Protein AF-A0A835KBU9-F1 (afdb_monomer)

InterPro domains:
  IPR011993 PH-like domain superfamily [G3DSA:2.30.29.30] (39-140)
  IPR051137 Serine/threonine-protein phosphatase 4 regulatory subunit 3-like [PTHR23318] (43-140)
  IPR055236 PP4R3, EVH1-like domain [PF22972] (43-140)

Radius of gyration: 34.93 Å; Cα contacts (8 Å, |Δi|>4): 206; chains: 1; bounding box: 102×84×44 Å

Sequence (140 aa):
MHPSTGGKNPALLSAAEPEQGLRSDSDPDSDSGDDEEVPANSQHVRVYCLTDDGHQDDLGRGQVIFDVEETSDESVKDLESKGIVLAVVDDEDDGTLLKHNISSDNIYRKEGETISFKDPERALDLMLIFEEAEGCSYIW

Nearest PDB structures (foldseek):
  4wsf-assembly1_A  TM=8.955E-01  e=3.512E-07  Drosophila melanogaster
  6r8i-assembly1_A  TM=8.907E-01  e=3.924E-07  Homo sapiens
  6vgu-assembly1_A  TM=4.717E-01  e=1.438E-01  Mus musculus
  3sv1-assembly1_A  TM=4.126E-01  e=7.389E-02  Rattus norvegicus
  8fso-assembly1_A  TM=4.213E-01  e=2.503E-01  Mus musculus

Mean predicted aligned error: 15.6 Å

pLDDT: mean 75.14, std 20.01, range [38.12, 95.81]

Structure (mmCIF, N/CA/C/O backbone):
data_AF-A0A835KBU9-F1
#
_entry.id   AF-A0A835KBU9-F1
#
loop_
_atom_site.group_PDB
_atom_site.id
_atom_site.type_symbol
_atom_site.label_atom_id
_atom_site.label_alt_id
_atom_site.label_comp_id
_atom_site.label_asym_id
_atom_site.label_entity_id
_atom_site.label_seq_id
_atom_site.pdbx_PDB_ins_code
_atom_site.Cartn_x
_atom_site.Cartn_y
_atom_site.Cartn_z
_atom_site.occupancy
_atom_site.B_iso_or_equiv
_atom_site.auth_seq_id
_atom_site.auth_comp_id
_atom_site.auth_asym_id
_atom_site.auth_atom_id
_atom_site.pdbx_PDB_model_num
ATOM 1 N N . MET A 1 1 ? 84.242 -71.526 9.355 1.00 38.12 1 MET A N 1
ATOM 2 C CA . MET A 1 1 ? 84.915 -71.323 8.054 1.00 38.12 1 MET A CA 1
ATOM 3 C C . MET A 1 1 ? 83.955 -70.606 7.117 1.00 38.12 1 MET A C 1
ATOM 5 O O . MET A 1 1 ? 82.845 -71.087 6.945 1.00 38.12 1 MET A O 1
ATOM 9 N N . HIS A 1 2 ? 84.368 -69.460 6.573 1.00 49.56 2 HIS A N 1
ATOM 10 C CA . HIS A 1 2 ? 83.673 -68.722 5.502 1.00 49.56 2 HIS A CA 1
ATOM 11 C C . HIS A 1 2 ? 83.707 -69.515 4.172 1.00 49.56 2 HIS A C 1
ATOM 13 O O . HIS A 1 2 ? 84.494 -70.463 4.089 1.00 49.56 2 HIS A O 1
ATOM 19 N N . PRO A 1 3 ? 82.892 -69.171 3.150 1.00 48.97 3 PRO A N 1
ATOM 20 C CA . PRO A 1 3 ? 83.212 -68.059 2.224 1.00 48.97 3 PRO A CA 1
ATOM 21 C C . PRO A 1 3 ? 81.976 -67.196 1.842 1.00 48.97 3 PRO A C 1
ATOM 23 O O . P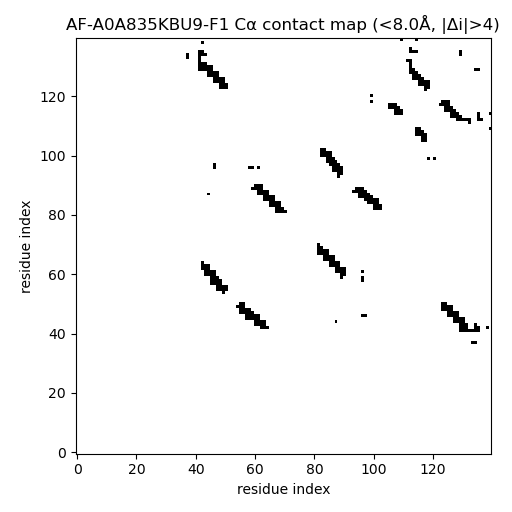RO A 1 3 ? 80.842 -67.631 1.999 1.00 48.97 3 PRO A O 1
ATOM 26 N N . SER A 1 4 ? 82.104 -65.892 1.541 1.00 41.62 4 SER A N 1
ATOM 27 C CA . SER A 1 4 ? 82.486 -65.309 0.226 1.00 41.62 4 SER A CA 1
ATOM 28 C C . SER A 1 4 ? 81.681 -65.920 -0.933 1.00 41.62 4 SER A C 1
ATOM 30 O O . SER A 1 4 ? 81.610 -67.131 -1.051 1.00 41.62 4 SER A O 1
ATOM 32 N N . THR A 1 5 ? 81.039 -65.197 -1.849 1.00 46.56 5 THR A N 1
ATOM 33 C CA . THR A 1 5 ? 81.352 -63.913 -2.502 1.00 46.56 5 THR A CA 1
ATOM 34 C C . THR A 1 5 ? 80.111 -63.564 -3.345 1.00 46.56 5 THR A C 1
ATOM 36 O O . THR A 1 5 ? 79.463 -64.468 -3.855 1.00 46.56 5 THR A O 1
ATOM 39 N N . GLY A 1 6 ? 79.720 -62.296 -3.469 1.00 41.84 6 GLY A N 1
ATOM 40 C CA . GLY A 1 6 ? 79.899 -61.570 -4.734 1.00 41.84 6 GLY A CA 1
ATOM 41 C C . GLY A 1 6 ? 78.736 -61.736 -5.727 1.00 41.84 6 GLY A C 1
ATOM 42 O O . GLY A 1 6 ? 78.540 -62.804 -6.289 1.00 41.84 6 GLY A O 1
ATOM 43 N N . GLY A 1 7 ? 78.012 -60.650 -6.009 1.00 43.00 7 GLY A N 1
ATOM 44 C CA . GLY A 1 7 ? 76.993 -60.625 -7.061 1.00 43.00 7 GLY A CA 1
ATOM 45 C C . GLY A 1 7 ? 76.522 -59.208 -7.376 1.00 43.00 7 GLY A C 1
ATOM 46 O O . GLY A 1 7 ? 75.709 -58.647 -6.655 1.00 43.00 7 GLY A O 1
ATOM 47 N N . LYS A 1 8 ? 77.084 -58.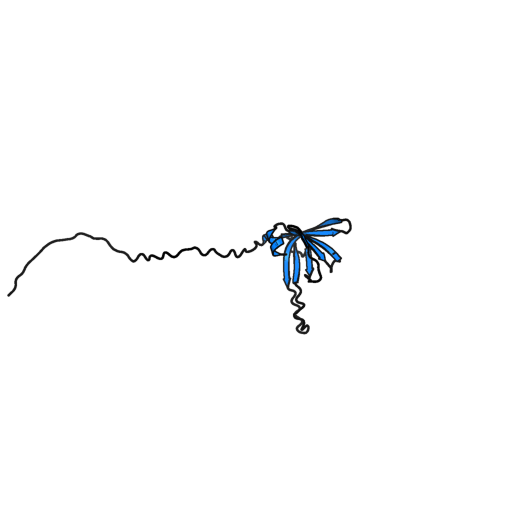636 -8.445 1.00 46.44 8 LYS A N 1
ATOM 48 C CA . LYS A 1 8 ? 76.710 -57.365 -9.084 1.00 46.44 8 LYS A CA 1
ATOM 49 C C . LYS A 1 8 ? 75.216 -57.333 -9.450 1.00 46.44 8 LYS A C 1
ATOM 51 O O . LYS A 1 8 ? 74.716 -58.331 -9.956 1.00 46.44 8 LYS A O 1
ATOM 56 N N . ASN A 1 9 ? 74.564 -56.171 -9.357 1.00 45.66 9 ASN A N 1
ATOM 57 C CA . ASN A 1 9 ? 74.190 -55.369 -10.537 1.00 45.66 9 ASN A CA 1
ATOM 58 C C . ASN A 1 9 ? 73.470 -54.056 -10.152 1.00 45.66 9 ASN A C 1
ATOM 60 O O . ASN A 1 9 ? 72.841 -53.996 -9.098 1.00 45.66 9 ASN A O 1
ATOM 64 N N . PRO A 1 10 ? 73.597 -53.000 -10.982 1.00 45.97 10 PRO A N 1
ATOM 65 C CA . PRO A 1 10 ? 73.193 -51.638 -10.651 1.00 45.97 10 PRO A CA 1
ATOM 66 C C . PRO A 1 10 ? 71.814 -51.241 -11.209 1.00 45.97 10 PRO A C 1
ATOM 68 O O . PRO A 1 10 ? 71.348 -51.790 -12.201 1.00 45.97 10 PRO A O 1
ATOM 71 N N . ALA A 1 11 ? 71.243 -50.229 -10.548 1.00 43.59 11 ALA A N 1
ATOM 72 C CA . ALA A 1 11 ? 70.350 -49.171 -11.025 1.00 43.59 11 ALA A CA 1
ATOM 73 C C . ALA A 1 11 ? 69.364 -49.476 -12.167 1.00 43.59 11 ALA A C 1
ATOM 75 O O . ALA A 1 11 ? 69.753 -49.498 -13.329 1.00 43.59 11 ALA A O 1
ATOM 76 N N . LEU A 1 12 ? 68.067 -49.450 -11.840 1.00 43.94 12 LEU A N 1
ATOM 77 C CA . LEU A 1 12 ? 67.076 -48.735 -12.645 1.00 43.94 12 LEU A CA 1
ATOM 78 C C . LEU A 1 12 ? 66.119 -47.984 -11.711 1.00 43.94 12 LEU A C 1
ATOM 80 O O . LEU A 1 12 ? 65.563 -48.562 -10.779 1.00 43.94 12 LEU A O 1
ATOM 84 N N . LEU A 1 13 ? 66.005 -46.676 -11.959 1.00 45.19 13 LEU A N 1
ATOM 85 C CA . LEU A 1 13 ? 65.026 -45.765 -11.374 1.00 45.19 13 LEU A CA 1
ATOM 86 C C . LEU A 1 13 ? 63.622 -46.371 -11.478 1.00 45.19 13 LEU A C 1
ATOM 88 O O . LEU A 1 13 ? 63.203 -46.738 -12.574 1.00 45.19 13 LEU A O 1
ATOM 92 N N . SER A 1 14 ? 62.867 -46.356 -10.383 1.00 45.03 14 SER A N 1
ATOM 93 C CA . SER A 1 14 ? 61.413 -46.291 -10.479 1.00 45.03 14 SER A CA 1
ATOM 94 C C . SER A 1 14 ? 60.906 -45.189 -9.566 1.00 45.03 14 SER A C 1
ATOM 96 O O . SER A 1 14 ? 61.398 -44.998 -8.455 1.00 45.03 14 SER A O 1
ATOM 98 N N . ALA A 1 15 ? 60.025 -44.400 -10.158 1.00 47.78 15 ALA A N 1
ATOM 99 C CA . ALA A 1 15 ? 59.650 -43.056 -9.786 1.00 47.78 15 ALA A CA 1
ATOM 100 C C . ALA A 1 15 ? 58.874 -42.978 -8.467 1.00 47.78 15 ALA A C 1
ATOM 102 O O . ALA A 1 15 ? 58.274 -43.947 -8.012 1.00 47.78 15 ALA A O 1
ATOM 103 N N . ALA A 1 16 ? 58.911 -41.777 -7.896 1.00 42.88 16 ALA A N 1
ATOM 104 C CA . ALA A 1 16 ? 58.167 -41.347 -6.729 1.00 42.88 16 ALA A CA 1
ATOM 105 C C . ALA A 1 16 ? 56.675 -41.711 -6.807 1.00 42.88 16 ALA A C 1
ATOM 107 O O . ALA A 1 16 ? 55.997 -41.365 -7.772 1.00 42.88 16 ALA A O 1
ATOM 108 N N . GLU A 1 17 ? 56.169 -42.343 -5.753 1.00 58.38 17 GLU A N 1
ATOM 109 C CA . GLU A 1 1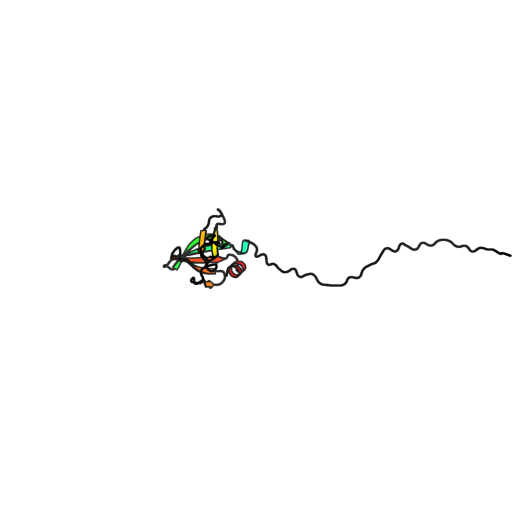7 ? 54.747 -42.351 -5.421 1.00 58.38 17 GLU A CA 1
ATOM 110 C C . GLU A 1 17 ? 54.458 -41.127 -4.545 1.00 58.38 17 GLU A C 1
ATOM 112 O O . GLU A 1 17 ? 55.084 -40.988 -3.490 1.00 58.38 17 GLU A O 1
ATOM 117 N N . PRO A 1 18 ? 53.507 -40.258 -4.920 1.00 46.41 18 PRO A N 1
ATOM 118 C CA . PRO A 1 18 ? 52.805 -39.457 -3.944 1.00 46.41 18 PRO A CA 1
ATOM 119 C C . PRO A 1 18 ? 51.374 -39.981 -3.761 1.00 46.41 18 PRO A C 1
ATOM 121 O O . PRO A 1 18 ? 50.578 -40.034 -4.693 1.00 46.41 18 PRO A O 1
ATOM 124 N N . GLU A 1 19 ? 51.098 -40.364 -2.516 1.00 54.56 19 GLU A N 1
ATOM 125 C CA . GLU A 1 19 ? 49.973 -39.863 -1.719 1.00 54.56 19 GLU A CA 1
ATOM 126 C C . GLU A 1 19 ? 48.551 -40.019 -2.311 1.00 54.56 19 GLU A C 1
ATOM 128 O O . GLU A 1 19 ? 48.051 -39.189 -3.061 1.00 54.56 19 GLU A O 1
ATOM 133 N N . GLN A 1 20 ? 47.868 -41.074 -1.853 1.00 51.97 20 GLN A N 1
ATOM 134 C CA . GLN A 1 20 ? 46.474 -41.063 -1.372 1.00 51.97 20 GLN A CA 1
ATOM 135 C C . GLN A 1 20 ? 45.456 -40.191 -2.145 1.00 51.97 20 GLN A C 1
ATOM 137 O O . GLN A 1 20 ? 45.078 -39.105 -1.709 1.00 51.97 20 GLN A O 1
ATOM 142 N N . GLY A 1 21 ? 44.895 -40.731 -3.230 1.00 46.34 21 GLY A N 1
ATOM 143 C CA . GLY A 1 21 ? 43.645 -40.234 -3.812 1.00 46.34 21 GLY A CA 1
ATOM 144 C C . GLY A 1 21 ? 42.435 -40.759 -3.033 1.00 46.34 21 GLY A C 1
ATOM 145 O O . GLY A 1 21 ? 41.977 -41.880 -3.270 1.00 46.34 21 GLY A O 1
ATOM 146 N N . LEU A 1 22 ? 41.931 -39.963 -2.088 1.00 55.22 22 LEU A N 1
ATOM 147 C CA . LEU A 1 22 ? 40.631 -40.178 -1.455 1.00 55.22 22 LEU A CA 1
ATOM 148 C C . LEU A 1 22 ? 39.533 -40.079 -2.521 1.00 55.22 22 LEU A C 1
ATOM 150 O O . LEU A 1 22 ? 39.306 -39.033 -3.118 1.00 55.22 22 LEU A O 1
ATOM 154 N N . ARG A 1 23 ? 38.856 -41.202 -2.742 1.00 55.06 23 ARG A N 1
ATOM 155 C CA . ARG A 1 23 ? 37.548 -41.277 -3.392 1.00 55.06 23 ARG A CA 1
ATOM 156 C C . ARG A 1 23 ? 36.508 -40.813 -2.375 1.00 55.06 23 ARG A C 1
ATOM 158 O O . ARG A 1 23 ? 36.227 -41.540 -1.426 1.00 55.06 23 ARG A O 1
ATOM 165 N N . SER A 1 24 ? 35.977 -39.616 -2.578 1.00 50.28 24 SER A N 1
ATOM 166 C CA . SER A 1 24 ? 34.760 -39.143 -1.923 1.00 50.28 24 SER A CA 1
ATOM 167 C C . SER A 1 24 ? 33.764 -38.794 -3.021 1.00 50.28 24 SER A C 1
ATOM 169 O O . SER A 1 24 ? 33.592 -37.632 -3.364 1.00 50.28 24 SER A O 1
ATOM 171 N N . ASP A 1 25 ? 33.168 -39.830 -3.606 1.00 57.34 25 ASP A N 1
ATOM 172 C CA . ASP A 1 25 ? 31.912 -39.711 -4.342 1.00 57.34 25 ASP A CA 1
ATOM 173 C C . ASP A 1 25 ? 30.787 -39.701 -3.303 1.00 57.34 25 ASP A C 1
ATOM 175 O O . ASP A 1 25 ? 30.404 -40.750 -2.780 1.00 57.34 25 ASP A O 1
ATOM 179 N N . SER A 1 26 ? 30.324 -38.497 -2.982 1.00 53.62 26 SER A N 1
ATOM 180 C CA . SER A 1 26 ? 28.982 -38.241 -2.468 1.00 53.62 26 SER A CA 1
ATOM 181 C C . SER A 1 26 ? 28.517 -36.912 -3.059 1.00 53.62 26 SER A C 1
ATOM 183 O O . SER A 1 26 ? 28.876 -35.847 -2.560 1.00 53.62 26 SER A O 1
ATOM 185 N N . ASP A 1 27 ? 27.746 -37.015 -4.140 1.00 53.03 27 ASP A N 1
ATOM 186 C CA . ASP A 1 27 ? 26.801 -36.008 -4.631 1.00 53.03 27 ASP A CA 1
ATOM 187 C C . ASP A 1 27 ? 25.764 -35.630 -3.546 1.00 53.03 27 ASP A C 1
ATOM 189 O O . ASP A 1 27 ? 25.640 -36.350 -2.546 1.00 53.03 27 ASP A O 1
ATOM 193 N N . PRO A 1 28 ? 24.884 -34.636 -3.766 1.00 53.66 28 PRO A N 1
ATOM 194 C CA . PRO A 1 28 ? 24.883 -33.577 -4.775 1.00 53.66 28 PRO A CA 1
ATOM 195 C C . PRO A 1 28 ? 24.959 -32.185 -4.130 1.00 53.66 28 PRO A C 1
ATOM 197 O O . PRO A 1 28 ? 24.739 -32.023 -2.926 1.00 53.66 28 PRO A O 1
ATOM 200 N N . ASP A 1 29 ? 25.260 -31.189 -4.963 1.00 50.16 29 ASP A N 1
ATOM 201 C CA . ASP A 1 29 ? 25.082 -29.771 -4.683 1.00 50.16 29 ASP A CA 1
ATOM 202 C C . ASP A 1 29 ? 23.889 -29.521 -3.764 1.00 50.16 29 ASP A C 1
ATOM 204 O O . ASP A 1 29 ? 22.757 -29.947 -4.009 1.00 50.16 29 ASP A O 1
ATOM 208 N N . SER A 1 30 ? 24.206 -28.834 -2.671 1.00 56.16 30 SER A N 1
ATOM 209 C CA . SER A 1 30 ? 23.233 -28.131 -1.863 1.00 56.16 30 SER A CA 1
ATOM 210 C C . SER A 1 30 ? 22.529 -27.170 -2.807 1.00 56.16 30 SER A C 1
ATOM 212 O O . SER A 1 30 ? 23.082 -26.114 -3.119 1.00 56.16 30 SER A O 1
ATOM 214 N N . ASP A 1 31 ? 21.361 -27.583 -3.308 1.00 47.22 31 ASP A N 1
ATOM 215 C CA . ASP A 1 31 ? 20.390 -26.671 -3.888 1.00 47.22 31 ASP A CA 1
ATOM 216 C C . ASP A 1 31 ? 20.117 -25.676 -2.775 1.00 47.22 31 ASP A C 1
ATOM 218 O O . ASP A 1 31 ? 19.533 -25.979 -1.729 1.00 47.22 31 ASP A O 1
ATOM 222 N N . SER A 1 32 ? 20.821 -24.566 -2.933 1.00 55.62 32 SER A N 1
ATOM 223 C CA . SER A 1 32 ? 20.808 -23.442 -2.040 1.00 55.62 32 SER A CA 1
ATOM 224 C C . SER A 1 32 ? 19.349 -23.081 -1.972 1.00 55.62 32 SER A C 1
ATOM 226 O O . SER A 1 32 ? 18.734 -22.905 -3.019 1.00 55.62 32 SER A O 1
ATOM 228 N N . GLY A 1 33 ? 18.783 -23.073 -0.766 1.00 47.94 33 GLY A N 1
ATOM 229 C CA . GLY A 1 33 ? 17.496 -22.437 -0.605 1.00 47.94 33 GLY A CA 1
ATOM 230 C C . GLY A 1 33 ? 17.625 -21.088 -1.287 1.00 47.94 33 GLY A C 1
ATOM 231 O O . GLY A 1 33 ? 18.477 -20.288 -0.892 1.00 47.94 33 GLY A O 1
ATOM 232 N N . ASP A 1 34 ? 16.853 -20.890 -2.350 1.00 50.53 34 ASP A N 1
ATOM 233 C CA . ASP A 1 34 ? 16.311 -19.591 -2.673 1.00 50.53 34 ASP A CA 1
ATOM 234 C C . ASP A 1 34 ? 15.603 -19.139 -1.382 1.00 50.53 34 ASP A C 1
ATOM 236 O O . ASP A 1 34 ? 14.399 -19.295 -1.194 1.00 50.53 34 ASP A O 1
ATOM 240 N N . ASP A 1 35 ? 16.386 -18.629 -0.425 1.00 51.97 35 ASP A N 1
ATOM 241 C CA . ASP A 1 35 ? 16.037 -17.387 0.233 1.00 51.97 35 ASP A CA 1
ATOM 242 C C . ASP A 1 35 ? 15.872 -16.425 -0.941 1.00 51.97 35 ASP A C 1
ATOM 244 O O . ASP A 1 35 ? 16.827 -15.813 -1.420 1.00 51.97 35 ASP A O 1
ATOM 248 N N . GLU A 1 36 ? 14.661 -16.438 -1.498 1.00 53.91 36 GLU A N 1
ATOM 249 C CA . GLU A 1 36 ? 14.128 -15.427 -2.386 1.00 53.91 36 GLU A CA 1
ATOM 250 C C . GLU A 1 36 ? 14.170 -14.152 -1.537 1.00 53.91 36 GLU A C 1
ATOM 252 O O . GLU A 1 36 ? 13.209 -13.781 -0.863 1.00 53.91 36 GLU A O 1
ATOM 257 N N . GLU A 1 37 ? 15.363 -13.549 -1.441 1.00 51.12 37 GLU A N 1
ATOM 258 C CA . GLU A 1 37 ? 15.530 -12.155 -1.083 1.00 51.12 37 GLU A CA 1
ATOM 259 C C . GLU A 1 37 ? 14.704 -11.434 -2.133 1.00 51.12 37 GLU A C 1
ATOM 261 O O . GLU A 1 37 ? 15.214 -11.160 -3.219 1.00 51.12 37 GLU A O 1
ATOM 266 N N . VAL A 1 38 ? 13.414 -11.223 -1.837 1.00 53.16 38 VAL A N 1
ATOM 267 C CA . VAL A 1 38 ? 12.522 -10.399 -2.646 1.00 53.16 38 VAL A CA 1
ATOM 268 C C . VAL A 1 38 ? 13.308 -9.128 -2.905 1.00 53.16 38 VAL A C 1
ATOM 270 O O . VAL A 1 38 ? 13.614 -8.386 -1.960 1.00 53.16 38 VAL A O 1
ATOM 273 N N . PRO A 1 39 ? 13.799 -8.937 -4.135 1.00 51.25 39 PRO A N 1
ATOM 274 C CA . PRO A 1 39 ? 14.803 -7.929 -4.347 1.00 51.25 39 PRO A CA 1
ATOM 275 C C . PRO A 1 39 ? 14.092 -6.603 -4.074 1.00 51.25 39 PRO A C 1
ATOM 277 O O . PRO A 1 39 ? 12.910 -6.445 -4.379 1.00 51.25 39 PRO A O 1
ATOM 280 N N . ALA A 1 40 ? 14.756 -5.668 -3.390 1.00 57.84 40 ALA A N 1
ATOM 281 C CA . ALA A 1 40 ? 14.108 -4.461 -2.855 1.00 57.84 40 ALA A CA 1
ATOM 28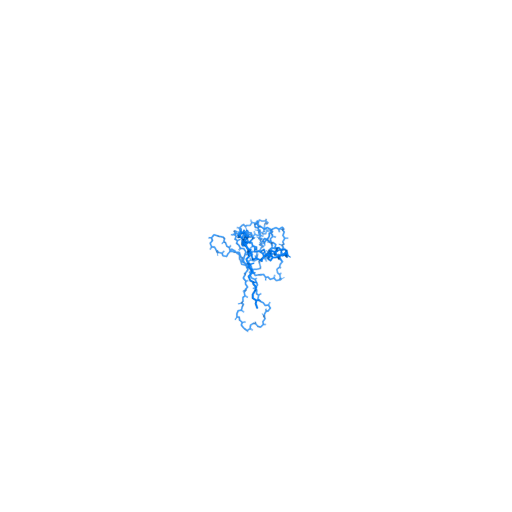2 C C . ALA A 1 40 ? 13.333 -3.639 -3.920 1.00 57.84 40 ALA A C 1
ATOM 284 O O . ALA A 1 40 ? 12.528 -2.770 -3.581 1.00 57.84 40 ALA A O 1
ATOM 285 N N . ASN A 1 41 ? 13.538 -3.925 -5.212 1.00 60.31 41 ASN A N 1
ATOM 286 C CA . ASN A 1 41 ? 12.731 -3.427 -6.322 1.00 60.31 41 ASN A CA 1
ATOM 287 C C . ASN A 1 41 ? 11.278 -3.933 -6.354 1.00 60.31 41 ASN A C 1
ATOM 289 O O . ASN A 1 41 ? 10.415 -3.163 -6.767 1.00 60.31 41 ASN A O 1
ATOM 293 N N . SER A 1 42 ? 10.960 -5.126 -5.853 1.00 74.56 42 SER A N 1
ATOM 294 C CA . SER A 1 42 ? 9.611 -5.691 -5.983 1.00 74.56 42 SER A CA 1
ATOM 295 C C . SER A 1 42 ? 8.550 -4.924 -5.192 1.00 74.56 42 SER A C 1
ATOM 297 O O . SER A 1 42 ? 7.374 -4.964 -5.532 1.00 74.56 42 SER A O 1
ATOM 299 N N . GLN A 1 43 ? 8.940 -4.149 -4.180 1.00 87.38 43 GLN A N 1
ATOM 300 C CA . GLN A 1 43 ? 8.022 -3.401 -3.313 1.00 87.38 43 GLN A CA 1
ATOM 301 C C . GLN A 1 43 ? 7.655 -1.998 -3.835 1.00 87.38 43 GLN A C 1
ATOM 303 O O . GLN A 1 43 ? 6.981 -1.252 -3.123 1.00 87.38 43 GLN A O 1
ATOM 308 N N . HIS A 1 44 ? 8.073 -1.616 -5.048 1.00 93.00 44 HIS A N 1
ATOM 309 C CA . HIS A 1 44 ? 7.703 -0.317 -5.621 1.00 93.00 44 HIS A CA 1
ATOM 310 C C . HIS A 1 44 ? 6.248 -0.314 -6.091 1.00 93.00 44 HIS A C 1
ATOM 312 O O . HIS A 1 44 ? 5.780 -1.218 -6.791 1.00 93.00 44 HIS A O 1
ATOM 318 N N . VAL A 1 45 ? 5.537 0.743 -5.716 1.00 95.31 45 VAL A N 1
ATOM 319 C CA . VAL A 1 45 ? 4.126 0.951 -6.014 1.00 95.31 45 VAL A CA 1
ATOM 320 C C . VAL A 1 45 ? 3.866 2.361 -6.500 1.00 95.31 45 VAL A C 1
ATOM 322 O O . VAL A 1 45 ? 4.553 3.321 -6.153 1.00 95.31 45 VAL A O 1
ATOM 325 N N . ARG A 1 46 ? 2.783 2.496 -7.252 1.00 95.56 46 ARG A N 1
ATOM 326 C CA . ARG A 1 46 ? 2.125 3.770 -7.498 1.00 95.56 46 ARG A CA 1
ATOM 327 C C . ARG A 1 46 ? 0.850 3.845 -6.676 1.00 95.56 46 ARG A C 1
ATOM 329 O O . ARG A 1 46 ? 0.027 2.928 -6.713 1.00 95.56 46 ARG A O 1
ATOM 336 N N . VAL A 1 47 ? 0.708 4.927 -5.924 1.00 95.44 47 VAL A N 1
ATOM 337 C CA . VAL A 1 47 ? -0.421 5.153 -5.025 1.00 95.44 47 VAL A CA 1
ATOM 338 C C . VAL A 1 47 ? -1.449 6.019 -5.735 1.00 95.44 47 VAL A C 1
ATOM 340 O O . VAL A 1 47 ? -1.119 7.078 -6.264 1.00 95.44 47 VAL A O 1
ATOM 343 N N . TYR A 1 48 ? -2.707 5.594 -5.701 1.00 95.81 48 TYR A N 1
ATOM 344 C CA . TYR A 1 48 ? -3.830 6.340 -6.248 1.00 95.81 48 TYR A CA 1
ATOM 345 C C . TYR A 1 48 ? -4.918 6.553 -5.205 1.00 95.81 48 TYR A C 1
ATOM 347 O O . TYR A 1 48 ? -5.210 5.663 -4.402 1.00 95.81 48 TYR A O 1
ATOM 355 N N . CYS A 1 49 ? -5.563 7.715 -5.271 1.00 94.62 49 CYS A N 1
ATOM 356 C CA . CYS A 1 49 ? -6.836 7.967 -4.613 1.00 94.62 49 CYS A CA 1
ATOM 357 C C . CYS A 1 49 ? -7.976 7.720 -5.603 1.00 94.62 49 CYS A C 1
ATOM 359 O O . CYS A 1 49 ? -8.008 8.303 -6.686 1.00 94.62 49 CYS A O 1
ATOM 361 N N . LEU A 1 50 ? -8.924 6.873 -5.223 1.00 92.62 50 LEU A N 1
ATOM 362 C CA . LEU A 1 50 ? -10.174 6.670 -5.936 1.00 92.62 50 LEU A CA 1
ATOM 363 C C . LEU A 1 50 ? -11.169 7.727 -5.456 1.00 92.62 50 LEU A C 1
ATOM 365 O O . LEU A 1 50 ? -11.481 7.820 -4.270 1.00 92.62 50 LEU A O 1
ATOM 369 N N . THR A 1 51 ? -11.646 8.545 -6.385 1.00 88.12 51 THR A N 1
ATOM 370 C CA . THR A 1 51 ? -12.692 9.541 -6.121 1.00 88.12 51 THR A CA 1
ATOM 371 C C . THR A 1 51 ? -14.080 8.932 -6.296 1.00 88.12 51 THR A C 1
ATOM 373 O O . THR A 1 51 ? -14.261 7.980 -7.061 1.00 88.12 51 THR A O 1
ATOM 376 N N . ASP A 1 52 ? -15.087 9.527 -5.651 1.00 84.88 52 ASP A N 1
ATOM 377 C CA . ASP A 1 52 ? -16.496 9.131 -5.810 1.00 84.88 52 ASP A CA 1
ATOM 378 C C . ASP A 1 52 ? -16.976 9.222 -7.274 1.00 84.88 52 ASP A C 1
ATOM 380 O O . ASP A 1 52 ? -17.881 8.498 -7.692 1.00 84.88 52 ASP A O 1
ATOM 384 N N . ASP A 1 53 ? -16.339 10.083 -8.075 1.00 86.94 53 ASP A N 1
ATOM 385 C CA . ASP A 1 53 ? -16.603 10.260 -9.506 1.00 86.94 53 ASP A CA 1
ATO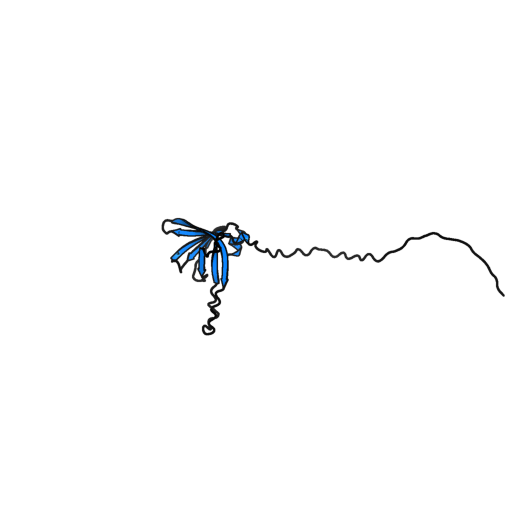M 386 C C . ASP A 1 53 ? -15.974 9.160 -10.388 1.00 86.94 53 ASP A C 1
ATOM 388 O O . ASP A 1 53 ? -16.090 9.209 -11.614 1.00 86.94 53 ASP A O 1
ATOM 392 N N . GLY A 1 54 ? -15.285 8.181 -9.790 1.00 83.38 54 GLY A N 1
ATOM 393 C CA . GLY A 1 54 ? -14.616 7.079 -10.487 1.00 83.38 54 GLY A CA 1
ATOM 394 C C . GLY A 1 54 ? -13.282 7.454 -11.140 1.00 83.38 54 GLY A C 1
ATOM 395 O O . GLY A 1 54 ? -12.754 6.670 -11.930 1.00 83.38 54 GLY A O 1
ATOM 396 N N . HIS A 1 55 ? -12.736 8.633 -10.834 1.00 90.31 55 HIS A N 1
ATOM 397 C CA . HIS A 1 55 ? -11.403 9.037 -11.281 1.00 90.31 55 HIS A CA 1
ATOM 398 C C . HIS A 1 55 ? -10.333 8.535 -10.309 1.00 90.31 55 HIS A C 1
ATOM 400 O O . HIS A 1 55 ? -10.582 8.394 -9.110 1.00 90.31 55 HIS A O 1
ATOM 406 N N . GLN A 1 56 ? -9.143 8.282 -10.850 1.00 92.56 56 GLN A N 1
ATOM 407 C CA . GLN A 1 56 ? -7.947 7.904 -10.105 1.00 92.56 56 GLN A CA 1
ATOM 408 C C . GLN A 1 56 ? -6.980 9.084 -10.102 1.00 92.56 56 GLN A C 1
ATOM 410 O O . GLN A 1 56 ? -6.426 9.427 -11.147 1.00 92.56 56 GLN A O 1
ATOM 415 N N . ASP A 1 57 ? -6.792 9.693 -8.937 1.00 93.88 57 ASP A N 1
ATOM 416 C CA . ASP A 1 57 ? -5.791 10.736 -8.736 1.00 93.88 57 ASP A CA 1
ATOM 417 C C . ASP A 1 57 ? -4.463 10.089 -8.331 1.00 93.88 57 ASP A C 1
ATOM 419 O O . ASP A 1 57 ? -4.392 9.387 -7.320 1.00 93.88 57 ASP A O 1
ATOM 423 N N . ASP A 1 58 ? -3.421 10.303 -9.136 1.00 94.38 58 ASP A N 1
ATOM 424 C CA . ASP A 1 58 ? -2.056 9.839 -8.860 1.00 94.38 58 ASP A CA 1
ATOM 425 C C . ASP A 1 58 ? -1.483 10.612 -7.668 1.00 94.38 58 ASP A C 1
ATOM 427 O O . ASP A 1 58 ? -1.371 11.839 -7.704 1.00 94.38 58 ASP A O 1
ATOM 431 N N . LEU A 1 59 ? -1.151 9.891 -6.598 1.00 92.38 59 LEU A N 1
ATOM 432 C CA . LEU A 1 59 ? -0.562 10.459 -5.385 1.00 92.38 59 LEU A CA 1
ATOM 433 C C . LEU A 1 59 ? 0.968 10.382 -5.386 1.00 92.38 59 LEU A C 1
ATOM 435 O O . LEU A 1 59 ? 1.597 11.106 -4.618 1.00 92.38 59 LEU A O 1
ATOM 439 N N . GLY A 1 60 ? 1.553 9.525 -6.223 1.00 93.38 60 GLY A N 1
ATOM 440 C CA . GLY A 1 60 ? 2.998 9.383 -6.368 1.00 93.38 60 GLY A CA 1
ATOM 441 C C . GLY A 1 60 ? 3.454 7.934 -6.507 1.00 93.38 60 GLY A C 1
ATOM 442 O O . GLY A 1 60 ? 2.660 6.990 -6.422 1.00 93.38 60 GLY A O 1
ATOM 443 N N . ARG A 1 61 ? 4.758 7.769 -6.731 1.00 94.69 61 ARG A N 1
ATOM 444 C CA . ARG A 1 61 ? 5.450 6.478 -6.789 1.00 94.69 61 ARG A CA 1
ATOM 445 C C . ARG A 1 61 ? 6.369 6.365 -5.576 1.00 94.69 61 ARG A C 1
ATOM 447 O O . ARG A 1 61 ? 7.063 7.319 -5.252 1.00 94.69 61 ARG A O 1
ATOM 454 N N . GLY A 1 62 ? 6.395 5.200 -4.948 1.00 94.31 62 GLY A N 1
ATOM 455 C CA . GLY A 1 62 ? 7.290 4.952 -3.830 1.00 94.31 62 GLY A CA 1
ATOM 456 C C . GLY A 1 62 ? 7.409 3.480 -3.473 1.00 94.31 62 GLY A C 1
ATOM 457 O O . GLY A 1 62 ? 6.780 2.625 -4.092 1.00 94.31 62 GLY A O 1
ATOM 458 N N . GLN A 1 63 ? 8.191 3.185 -2.447 1.00 93.25 63 GLN A N 1
ATOM 459 C CA . GLN A 1 63 ? 8.402 1.843 -1.923 1.00 93.25 63 GLN A CA 1
ATOM 460 C C . GLN A 1 63 ? 7.478 1.563 -0.732 1.00 93.25 63 GLN A C 1
ATOM 462 O O . GLN A 1 63 ? 7.329 2.396 0.165 1.00 93.25 63 GLN A O 1
ATOM 467 N N . VAL A 1 64 ? 6.859 0.380 -0.706 1.00 93.06 64 VAL A N 1
ATOM 468 C CA . VAL A 1 64 ? 6.060 -0.081 0.438 1.00 93.06 64 VAL A CA 1
ATOM 469 C C . VAL A 1 64 ? 6.978 -0.575 1.549 1.00 93.06 64 VAL A C 1
ATOM 471 O O . VAL A 1 64 ? 7.797 -1.464 1.336 1.00 93.06 64 VAL A O 1
ATOM 474 N N . ILE A 1 65 ? 6.776 -0.052 2.755 1.00 90.69 65 ILE A N 1
ATOM 475 C CA . ILE A 1 65 ? 7.426 -0.505 3.984 1.00 90.69 65 ILE A CA 1
ATOM 476 C C . ILE A 1 65 ? 6.373 -0.804 5.054 1.00 90.69 65 ILE A C 1
ATOM 478 O O . ILE A 1 65 ? 5.288 -0.217 5.063 1.00 90.69 65 ILE A O 1
ATOM 482 N N . PHE A 1 66 ? 6.709 -1.692 5.987 1.00 88.50 66 PHE A N 1
ATOM 483 C CA . PHE A 1 66 ? 5.896 -1.936 7.174 1.00 88.50 66 PHE A CA 1
ATOM 484 C C . PHE A 1 66 ? 6.625 -1.472 8.425 1.00 88.50 66 PHE A C 1
ATOM 486 O O . PHE A 1 66 ? 7.799 -1.788 8.612 1.00 88.50 66 PHE A O 1
ATOM 493 N N . ASP A 1 67 ? 5.903 -0.781 9.298 1.00 84.00 67 ASP A N 1
ATOM 494 C CA . ASP A 1 67 ? 6.372 -0.421 10.630 1.00 84.00 67 ASP A CA 1
ATOM 495 C C . ASP A 1 67 ? 5.481 -1.088 11.681 1.00 84.00 67 ASP A C 1
ATOM 497 O O . ASP A 1 67 ? 4.263 -1.189 11.513 1.00 84.00 67 ASP A O 1
ATOM 501 N N . VAL A 1 68 ? 6.081 -1.586 12.759 1.00 75.44 68 VAL A N 1
ATOM 502 C CA . VAL A 1 68 ? 5.331 -2.174 13.873 1.00 75.44 68 VAL A CA 1
ATOM 503 C C . VAL A 1 68 ? 5.277 -1.137 14.980 1.00 75.44 68 VAL A C 1
ATOM 505 O O . VAL A 1 68 ? 6.275 -0.894 15.655 1.00 75.44 68 VAL A O 1
ATOM 508 N N . GLU A 1 69 ? 4.101 -0.554 15.200 1.00 67.44 69 GLU A N 1
ATOM 509 C CA . GLU A 1 69 ? 3.919 0.460 16.233 1.00 67.44 69 GLU A CA 1
ATOM 510 C C . GLU A 1 69 ? 3.957 -0.215 17.611 1.00 67.44 69 GLU A C 1
ATOM 512 O O . GLU A 1 69 ? 2.984 -0.791 18.102 1.00 67.44 69 GLU A O 1
ATOM 517 N N . GLU A 1 70 ? 5.121 -0.179 18.257 1.00 59.66 70 GLU A N 1
ATOM 518 C CA . GLU A 1 70 ? 5.275 -0.593 19.645 1.00 59.66 70 GLU A CA 1
ATOM 519 C C . GLU A 1 70 ? 4.831 0.519 20.588 1.00 59.66 70 GLU A C 1
ATOM 521 O O . GLU A 1 70 ? 5.596 1.408 20.966 1.00 59.66 70 GLU A O 1
ATOM 526 N N . THR A 1 71 ? 3.569 0.461 21.015 1.00 53.53 71 THR A N 1
ATOM 527 C CA . THR A 1 71 ? 3.095 1.306 22.109 1.00 53.53 71 THR A CA 1
ATOM 528 C C . THR A 1 71 ? 3.860 0.918 23.380 1.00 53.53 71 THR A C 1
ATOM 530 O O . THR A 1 71 ? 3.543 -0.071 24.035 1.00 53.53 71 THR A O 1
ATOM 533 N N . SER A 1 72 ? 4.894 1.685 23.728 1.00 51.69 72 SER A N 1
ATOM 534 C CA . SER A 1 72 ? 5.764 1.474 24.902 1.00 51.69 72 SER A CA 1
ATOM 535 C C . SER A 1 72 ? 5.080 1.778 26.246 1.00 51.69 72 SER A C 1
ATOM 537 O O . SER A 1 72 ? 5.747 2.051 27.244 1.00 51.69 72 SER A O 1
ATOM 539 N N . ASP A 1 73 ? 3.750 1.786 26.290 1.00 50.84 73 ASP A N 1
ATOM 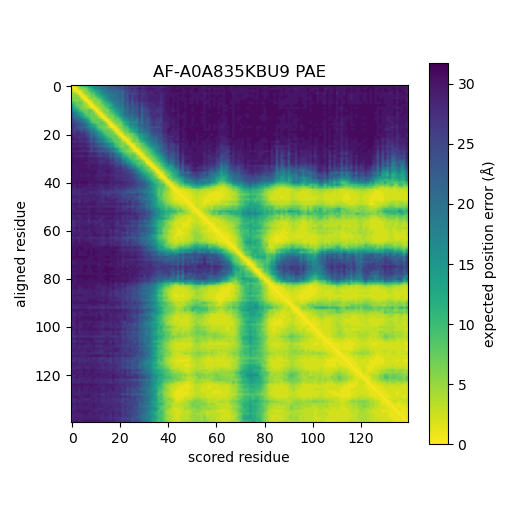540 C CA . ASP A 1 73 ? 3.009 2.047 27.514 1.00 50.84 73 ASP A CA 1
ATOM 541 C C . ASP A 1 73 ? 2.783 0.715 28.243 1.00 50.84 73 ASP A C 1
ATOM 543 O O . ASP A 1 73 ? 1.857 -0.036 27.956 1.00 50.84 73 ASP A O 1
ATOM 547 N N . GLU A 1 74 ? 3.660 0.407 29.204 1.00 53.66 74 GLU A N 1
ATOM 548 C CA . GLU A 1 74 ? 3.569 -0.792 30.057 1.00 53.66 74 GLU A CA 1
ATOM 549 C C . GLU A 1 74 ? 2.248 -0.893 30.859 1.00 53.66 74 GLU A C 1
ATOM 551 O O . GLU A 1 74 ? 2.005 -1.890 31.548 1.00 53.66 74 GLU A O 1
ATOM 556 N N . SER A 1 75 ? 1.383 0.129 30.802 1.00 55.38 75 SER A N 1
ATOM 557 C CA . SER A 1 75 ? 0.082 0.166 31.477 1.00 55.38 75 SER A CA 1
ATOM 558 C C . SER A 1 75 ? -1.055 -0.395 30.619 1.00 55.38 75 SER A C 1
ATOM 560 O O . SER A 1 75 ? -2.061 -0.834 31.186 1.00 55.38 75 SER A O 1
ATOM 562 N N . VAL A 1 76 ? -0.914 -0.432 29.288 1.00 56.88 76 VAL A N 1
ATOM 563 C CA . VAL A 1 76 ? -1.832 -1.172 28.408 1.00 56.88 76 VAL A CA 1
ATOM 564 C C . VAL A 1 76 ? -1.379 -2.624 28.362 1.00 56.88 76 VAL A C 1
ATOM 566 O O . VAL A 1 76 ? -0.574 -3.051 27.547 1.00 56.88 76 VAL A O 1
ATOM 569 N N . LYS A 1 77 ? -1.924 -3.413 29.289 1.00 48.19 77 LYS A N 1
ATOM 570 C CA . LYS A 1 77 ? -1.786 -4.879 29.324 1.00 48.19 77 LYS A CA 1
ATOM 571 C C . LYS A 1 77 ? -2.435 -5.585 28.128 1.00 48.19 77 LYS A C 1
ATOM 573 O O . LYS A 1 77 ? -2.393 -6.812 28.062 1.00 48.19 77 LYS A O 1
ATOM 578 N N . ASP A 1 78 ? -2.995 -4.832 27.194 1.00 49.66 78 ASP A N 1
ATOM 579 C CA . ASP A 1 78 ? -3.521 -5.339 25.942 1.00 49.66 78 ASP A CA 1
ATOM 580 C C . ASP A 1 78 ? -2.366 -5.435 24.938 1.00 49.66 78 ASP A C 1
ATOM 582 O O . ASP A 1 78 ? -2.198 -4.619 24.037 1.00 49.66 78 ASP A O 1
ATOM 586 N N . LEU A 1 79 ? -1.572 -6.498 25.096 1.00 51.62 79 LEU A N 1
ATOM 587 C CA . LEU A 1 79 ? -0.602 -6.994 24.110 1.00 51.62 79 LEU A CA 1
ATOM 588 C C . LEU A 1 79 ? -1.248 -7.259 22.725 1.00 51.62 79 LEU A C 1
ATOM 590 O O . LEU A 1 79 ? -0.556 -7.544 21.753 1.00 51.62 79 LEU A O 1
ATOM 594 N N . GLU A 1 80 ? -2.575 -7.168 22.642 1.00 52.62 80 GLU A N 1
ATOM 595 C CA . GLU A 1 80 ? -3.405 -7.456 21.477 1.00 52.62 80 GLU A CA 1
ATOM 596 C C . GLU A 1 80 ? -3.508 -6.289 20.474 1.00 52.62 80 GLU A C 1
ATOM 598 O O . GLU A 1 80 ? -3.966 -6.516 19.360 1.00 52.62 80 GLU A O 1
ATOM 603 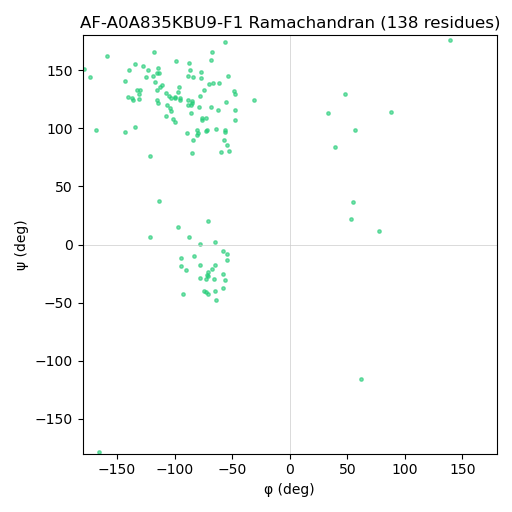N N . SER A 1 81 ? -3.036 -5.078 20.805 1.00 54.75 81 SER A N 1
ATOM 604 C CA . SER A 1 81 ? -3.123 -3.902 19.912 1.00 54.75 81 SER A CA 1
ATOM 605 C C . SER A 1 81 ? -1.765 -3.394 19.414 1.00 54.75 81 SER A C 1
ATOM 607 O O . SER A 1 81 ? -1.565 -2.186 19.278 1.00 54.75 81 SER A O 1
ATOM 609 N N . LYS A 1 82 ? -0.811 -4.291 19.126 1.00 62.59 82 LYS A N 1
ATOM 610 C CA . LYS A 1 82 ? 0.388 -3.909 18.361 1.00 62.59 82 LYS A CA 1
ATOM 611 C C . LYS A 1 82 ? -0.043 -3.669 16.906 1.00 62.59 82 LYS A C 1
ATOM 613 O O . LYS A 1 82 ? -0.269 -4.623 16.167 1.00 62.59 82 LYS A O 1
ATOM 618 N N . GLY A 1 83 ? -0.250 -2.405 16.538 1.00 75.38 83 GLY A N 1
ATOM 619 C CA . GLY A 1 83 ? -0.668 -2.015 15.191 1.00 75.38 83 GLY A CA 1
ATOM 620 C C . GLY A 1 83 ? 0.461 -2.226 14.185 1.00 75.38 83 GLY A C 1
ATOM 621 O O . GLY A 1 83 ? 1.621 -1.935 14.481 1.00 75.38 83 GLY A O 1
ATOM 622 N N . ILE A 1 84 ? 0.131 -2.748 13.005 1.00 87.44 84 ILE A N 1
ATOM 623 C CA . ILE A 1 84 ? 1.056 -2.784 11.869 1.00 87.44 84 ILE A CA 1
ATOM 624 C C . ILE A 1 84 ? 0.672 -1.625 10.969 1.00 87.44 84 ILE A C 1
ATOM 626 O O . ILE A 1 84 ? -0.479 -1.506 10.563 1.00 87.44 84 ILE A O 1
ATOM 630 N N . VAL A 1 85 ? 1.631 -0.782 10.630 1.00 89.94 85 VAL A N 1
ATOM 631 C CA . VAL A 1 85 ? 1.431 0.310 9.690 1.00 89.94 85 VAL A CA 1
ATOM 632 C C . VAL A 1 85 ? 2.044 -0.068 8.359 1.00 89.94 85 VAL A C 1
ATOM 634 O O . VAL A 1 85 ? 3.231 -0.364 8.281 1.00 89.94 85 VAL A O 1
ATOM 637 N N . LEU A 1 86 ? 1.243 0.013 7.302 1.00 92.31 86 LEU A N 1
ATOM 638 C CA . LEU A 1 86 ? 1.734 0.082 5.935 1.00 92.31 86 LEU A CA 1
ATOM 639 C C . LEU A 1 86 ? 2.056 1.542 5.621 1.00 92.31 86 LEU A C 1
ATOM 641 O O . LEU A 1 86 ? 1.190 2.413 5.730 1.00 92.31 86 LEU A O 1
ATOM 645 N N . ALA A 1 87 ? 3.287 1.817 5.213 1.00 92.19 87 ALA A N 1
ATOM 646 C CA . ALA A 1 87 ? 3.681 3.122 4.715 1.00 92.19 87 ALA A CA 1
ATOM 647 C C . ALA A 1 87 ? 4.254 3.009 3.302 1.00 92.19 87 ALA A C 1
ATOM 649 O O . ALA A 1 87 ? 4.829 1.992 2.929 1.00 92.19 87 ALA A O 1
ATOM 650 N N . VAL A 1 88 ? 4.078 4.064 2.512 1.00 93.69 88 VAL A N 1
ATOM 651 C CA . VAL A 1 88 ? 4.729 4.206 1.208 1.00 93.69 88 VAL A CA 1
ATOM 652 C C . VAL A 1 88 ? 5.679 5.386 1.291 1.00 93.69 88 VAL A C 1
ATOM 654 O O . VAL A 1 88 ? 5.250 6.498 1.612 1.00 93.69 88 VAL A O 1
ATOM 657 N N . VAL A 1 89 ? 6.955 5.125 1.035 1.00 93.38 89 VAL A N 1
ATOM 658 C CA . VAL A 1 89 ? 8.035 6.113 1.037 1.00 93.38 89 VAL A CA 1
ATOM 659 C C . VAL A 1 89 ? 8.325 6.523 -0.398 1.00 93.38 89 VAL A C 1
ATOM 661 O O . VAL A 1 89 ? 8.531 5.665 -1.244 1.00 93.38 89 VAL A O 1
ATOM 664 N N . ASP A 1 90 ? 8.292 7.820 -0.670 1.00 93.00 90 ASP A N 1
ATOM 665 C CA . ASP A 1 90 ? 8.580 8.407 -1.975 1.00 93.00 90 ASP A CA 1
ATOM 666 C C . ASP A 1 90 ? 10.020 8.119 -2.424 1.00 93.00 90 ASP A C 1
ATOM 668 O O . ASP A 1 90 ? 10.946 8.225 -1.620 1.00 93.00 90 ASP A O 1
ATOM 672 N N . ASP A 1 91 ? 10.203 7.800 -3.708 1.00 87.38 91 ASP A N 1
ATOM 673 C CA . ASP A 1 91 ? 11.518 7.469 -4.280 1.00 87.38 91 ASP A CA 1
ATOM 674 C C . ASP A 1 91 ? 12.467 8.683 -4.398 1.00 87.38 91 ASP A C 1
ATOM 676 O O . ASP A 1 91 ? 13.681 8.500 -4.504 1.00 87.38 91 ASP A O 1
ATOM 680 N N . GLU A 1 92 ? 11.949 9.917 -4.453 1.00 86.50 92 GLU A N 1
ATOM 681 C CA . GLU A 1 92 ? 12.752 11.119 -4.724 1.00 86.50 92 GLU A CA 1
ATOM 682 C C . GLU A 1 92 ? 13.250 11.802 -3.444 1.00 86.50 92 GLU A C 1
ATOM 684 O O . GLU A 1 92 ? 14.410 12.218 -3.383 1.00 86.50 92 GLU A O 1
ATOM 689 N N . ASP A 1 93 ? 12.387 11.920 -2.432 1.00 90.19 93 ASP A N 1
ATOM 690 C CA . ASP A 1 93 ? 12.662 12.692 -1.210 1.00 90.19 93 ASP A CA 1
ATOM 691 C C . ASP A 1 93 ? 12.595 11.860 0.089 1.00 90.19 93 ASP A C 1
ATOM 693 O O . ASP A 1 93 ? 12.646 12.431 1.184 1.00 90.19 93 ASP A O 1
ATOM 697 N N . ASP A 1 94 ? 12.427 10.533 -0.002 1.00 86.69 94 ASP A N 1
ATOM 698 C CA . ASP A 1 94 ? 12.191 9.628 1.141 1.00 86.69 94 ASP A CA 1
ATOM 699 C C . ASP A 1 94 ? 11.003 10.074 2.032 1.00 86.69 94 ASP A C 1
ATOM 701 O O . ASP A 1 94 ? 10.889 9.742 3.218 1.00 86.69 94 ASP A O 1
ATOM 705 N N . GLY A 1 95 ? 10.097 10.880 1.473 1.00 90.50 95 GLY A N 1
ATOM 706 C CA . GLY A 1 95 ? 8.926 11.406 2.162 1.00 90.50 95 GLY A CA 1
ATOM 707 C C . GLY A 1 95 ? 7.826 10.355 2.291 1.00 90.50 95 GLY A C 1
ATOM 708 O O . GLY A 1 95 ? 7.645 9.512 1.423 1.00 90.50 95 GLY A O 1
ATOM 709 N N . THR A 1 96 ? 7.025 10.400 3.354 1.00 90.81 96 THR A N 1
ATOM 710 C CA . THR A 1 96 ? 5.878 9.487 3.482 1.00 90.81 96 THR A CA 1
ATOM 711 C C . THR A 1 96 ? 4.721 9.935 2.580 1.00 90.81 96 THR A C 1
ATOM 713 O O . THR A 1 96 ? 4.042 10.917 2.885 1.00 90.81 96 THR A O 1
ATOM 716 N N . LEU A 1 97 ? 4.457 9.195 1.499 1.00 91.56 97 LEU A N 1
ATOM 717 C CA . LEU A 1 97 ? 3.310 9.405 0.601 1.00 91.56 97 LEU A CA 1
ATOM 718 C C . LEU A 1 97 ? 1.999 8.927 1.228 1.00 91.56 97 LEU A C 1
ATOM 720 O O . LEU A 1 97 ? 0.940 9.556 1.107 1.00 91.56 97 LEU A O 1
ATOM 724 N N . LEU A 1 98 ? 2.078 7.790 1.914 1.00 92.62 98 LEU A N 1
ATOM 725 C CA . LEU A 1 98 ? 0.948 7.140 2.552 1.00 92.62 98 LEU A CA 1
ATOM 726 C C . LEU A 1 98 ? 1.381 6.524 3.875 1.00 92.62 98 LEU A C 1
ATOM 728 O O . LEU A 1 98 ? 2.449 5.931 3.964 1.00 92.62 98 LEU A O 1
ATOM 732 N N . LYS A 1 99 ? 0.513 6.636 4.877 1.00 91.88 99 LYS A N 1
ATOM 733 C CA . LYS A 1 99 ? 0.560 5.873 6.120 1.00 91.88 99 LYS A CA 1
ATOM 734 C C . LYS A 1 99 ? -0.844 5.317 6.345 1.00 91.88 99 LYS A C 1
ATOM 736 O O . LYS A 1 99 ? -1.796 6.090 6.304 1.00 91.88 99 LYS A O 1
ATOM 741 N N . HIS A 1 100 ? -0.962 4.007 6.515 1.00 91.62 100 HIS A N 1
ATOM 742 C CA . HIS A 1 100 ? -2.221 3.306 6.726 1.00 91.62 100 HIS A CA 1
ATOM 743 C C . HIS A 1 100 ? -2.054 2.274 7.836 1.00 91.62 100 HIS A C 1
ATOM 745 O O . HIS A 1 100 ? -1.189 1.401 7.752 1.00 91.62 100 HIS A O 1
ATOM 751 N N . ASN A 1 101 ? -2.888 2.354 8.869 1.00 90.00 101 ASN A N 1
ATOM 752 C CA . ASN A 1 101 ? -2.899 1.346 9.921 1.00 90.00 101 ASN A CA 1
ATOM 753 C C . ASN A 1 101 ? -3.663 0.097 9.464 1.00 90.00 101 ASN A C 1
ATOM 755 O O . ASN A 1 101 ? -4.865 0.149 9.182 1.00 90.00 101 ASN A O 1
ATOM 759 N N . ILE A 1 102 ? -2.961 -1.031 9.407 1.00 89.19 102 ILE A N 1
ATOM 760 C CA . ILE A 1 102 ? -3.529 -2.310 9.013 1.00 89.19 102 ILE A CA 1
ATOM 761 C C . ILE A 1 102 ? -4.413 -2.815 10.147 1.00 89.19 102 ILE A C 1
ATOM 763 O O . ILE A 1 102 ? -3.936 -3.267 11.187 1.00 89.19 102 ILE A O 1
ATOM 767 N N . SER A 1 103 ? -5.721 -2.780 9.918 1.00 86.12 103 SER A N 1
ATOM 768 C CA . SER A 1 103 ? -6.716 -3.366 10.815 1.00 86.12 103 SER A CA 1
ATOM 769 C C . SER A 1 103 ? -7.430 -4.548 10.167 1.00 86.12 103 SER A C 1
ATOM 771 O O . SER A 1 103 ? -7.689 -4.542 8.962 1.00 86.12 103 SER A O 1
ATOM 773 N N . SER A 1 104 ? -7.820 -5.529 10.985 1.00 87.19 104 SER A N 1
ATOM 774 C CA . SER A 1 104 ? -8.729 -6.614 10.599 1.00 87.19 104 SER A CA 1
ATOM 775 C C . SER A 1 104 ? -10.148 -6.138 10.264 1.00 87.19 104 SER A C 1
ATOM 777 O O . SER A 1 104 ? -10.904 -6.882 9.644 1.00 87.19 104 SER A O 1
ATOM 779 N N . ASP A 1 105 ? -10.521 -4.923 10.675 1.00 87.69 105 ASP A N 1
ATOM 780 C CA . ASP A 1 105 ? -11.811 -4.308 10.336 1.00 87.69 105 ASP A CA 1
ATOM 781 C C . ASP A 1 105 ? -11.842 -3.744 8.904 1.00 87.69 105 ASP A C 1
ATOM 783 O O . ASP A 1 105 ? -12.920 -3.505 8.350 1.00 87.69 105 ASP A O 1
ATOM 787 N N . ASN A 1 106 ? -10.674 -3.536 8.289 1.00 89.38 106 ASN A N 1
ATOM 788 C CA . ASN A 1 106 ? -10.569 -3.014 6.931 1.00 89.38 106 ASN A CA 1
ATOM 789 C C . ASN A 1 106 ? -10.708 -4.146 5.905 1.00 89.38 106 ASN A C 1
ATOM 791 O O . ASN A 1 106 ? -10.230 -5.264 6.093 1.00 89.38 106 ASN A O 1
ATOM 795 N N . ILE A 1 107 ? -11.349 -3.840 4.774 1.00 93.12 107 ILE A N 1
ATOM 796 C CA . ILE A 1 107 ? -11.497 -4.778 3.659 1.00 93.12 107 ILE A CA 1
ATOM 797 C C . ILE A 1 107 ? -10.452 -4.437 2.601 1.00 93.12 107 ILE A C 1
ATOM 799 O O . ILE A 1 107 ? -10.621 -3.477 1.850 1.00 93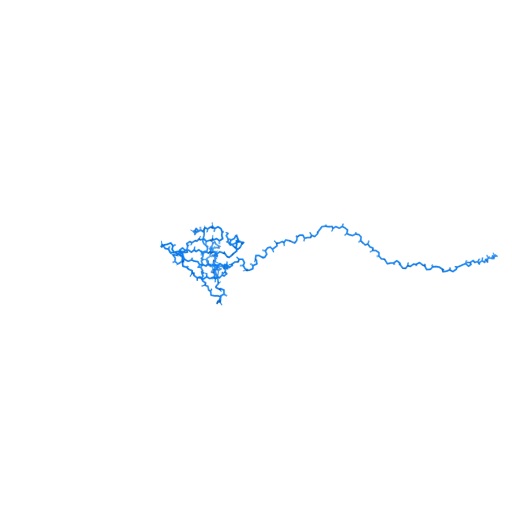.12 107 ILE A O 1
ATOM 803 N N . TYR A 1 108 ? -9.412 -5.261 2.521 1.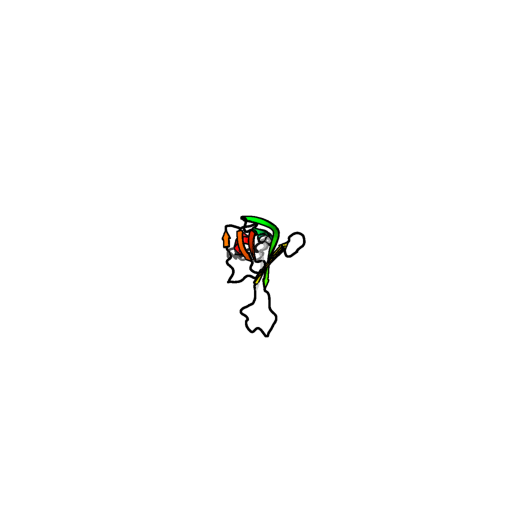00 94.31 108 TYR A N 1
ATOM 804 C CA . TYR A 1 108 ? -8.428 -5.221 1.443 1.00 94.31 108 TYR A CA 1
ATOM 805 C C . TYR A 1 108 ? -8.902 -6.098 0.283 1.00 94.31 108 TYR A C 1
ATOM 807 O O . TYR A 1 108 ? -9.534 -7.140 0.484 1.00 94.31 108 TYR A O 1
ATOM 815 N N . ARG A 1 109 ? -8.616 -5.682 -0.948 1.00 95.50 109 ARG A N 1
ATOM 816 C CA . ARG A 1 109 ? -8.944 -6.428 -2.168 1.00 95.50 109 ARG A CA 1
ATOM 817 C C . ARG A 1 109 ? -7.727 -6.481 -3.071 1.00 95.50 109 ARG A C 1
ATOM 819 O O . ARG A 1 109 ? -7.132 -5.442 -3.330 1.00 95.50 109 ARG A O 1
ATOM 826 N N . LYS A 1 110 ? -7.415 -7.666 -3.593 1.00 95.50 110 LYS A N 1
ATOM 827 C CA . LYS A 1 110 ? -6.369 -7.868 -4.599 1.00 95.50 110 LYS A CA 1
ATOM 828 C C . LYS A 1 110 ? -6.973 -8.167 -5.966 1.00 95.50 110 LYS A C 1
ATOM 830 O O . LYS A 1 110 ? -7.796 -9.074 -6.089 1.00 95.50 110 LYS A O 1
ATOM 835 N N . GLU A 1 111 ? -6.511 -7.455 -6.988 1.00 94.75 111 GLU A N 1
ATOM 836 C CA . GLU A 1 111 ? -6.840 -7.674 -8.399 1.00 94.75 111 GLU A CA 1
ATOM 837 C C . GLU A 1 111 ? -5.558 -7.615 -9.241 1.00 94.75 111 GLU A C 1
ATOM 839 O O . GLU A 1 111 ? -5.029 -6.544 -9.527 1.00 94.75 111 GLU A O 1
ATOM 844 N N . GLY A 1 112 ? -5.024 -8.779 -9.625 1.00 93.81 112 GLY A N 1
ATOM 845 C CA . GLY A 1 112 ? -3.736 -8.856 -10.323 1.00 93.81 112 GLY A CA 1
ATOM 846 C C . GLY A 1 112 ? -2.599 -8.302 -9.462 1.00 93.81 112 GLY A C 1
ATOM 847 O O . GLY A 1 112 ? -2.310 -8.854 -8.402 1.00 93.81 112 GLY A O 1
ATOM 848 N N . GLU A 1 113 ? -1.992 -7.211 -9.928 1.00 94.44 113 GLU A N 1
ATOM 849 C CA . GLU A 1 113 ? -0.885 -6.483 -9.283 1.00 94.44 113 GLU A CA 1
ATOM 850 C C . GLU A 1 113 ? -1.384 -5.269 -8.481 1.00 94.44 113 GLU A C 1
ATOM 852 O O . GLU A 1 113 ? -0.623 -4.366 -8.151 1.00 94.44 113 GLU A O 1
ATOM 857 N N . THR A 1 114 ? -2.689 -5.202 -8.214 1.00 94.31 114 THR A N 1
ATOM 858 C CA . THR A 1 114 ? -3.333 -4.073 -7.543 1.00 94.31 114 THR A CA 1
ATOM 859 C C . THR A 1 114 ? -3.911 -4.497 -6.202 1.00 94.31 114 THR A C 1
ATOM 861 O O . THR A 1 114 ? -4.632 -5.493 -6.128 1.00 94.31 114 THR A O 1
ATOM 864 N N . ILE A 1 115 ? -3.653 -3.714 -5.154 1.00 95.44 115 ILE A N 1
ATOM 865 C CA . ILE A 1 115 ? -4.302 -3.841 -3.845 1.00 95.44 115 ILE A CA 1
ATOM 866 C C . ILE A 1 115 ? -5.117 -2.573 -3.593 1.00 95.44 115 ILE A C 1
ATOM 868 O O . ILE A 1 115 ? -4.578 -1.472 -3.640 1.00 95.44 115 ILE A O 1
ATOM 872 N N . SER A 1 116 ? -6.410 -2.710 -3.318 1.00 95.19 116 SER A N 1
ATOM 873 C CA . SER A 1 116 ? -7.293 -1.593 -2.971 1.00 95.19 116 SER A CA 1
ATOM 874 C C . SER A 1 116 ? -7.884 -1.760 -1.579 1.00 95.19 116 SER A C 1
ATOM 876 O O . SER A 1 116 ? -8.165 -2.875 -1.131 1.00 95.19 116 SER A O 1
ATOM 878 N N . PHE A 1 117 ? -8.056 -0.642 -0.883 1.00 95.12 117 PHE A N 1
ATOM 879 C CA . PHE A 1 117 ? -8.632 -0.595 0.454 1.00 95.12 117 PHE A CA 1
ATOM 880 C C . PHE A 1 117 ? -9.176 0.795 0.754 1.00 95.12 117 PHE A C 1
ATOM 882 O O . PHE A 1 117 ? -8.804 1.781 0.122 1.00 95.12 117 PHE A O 1
ATOM 889 N N . LYS A 1 118 ? -10.043 0.875 1.760 1.00 93.56 118 LYS A N 1
ATOM 890 C CA . LYS A 1 118 ? -10.515 2.149 2.285 1.00 93.56 118 LYS A CA 1
ATOM 891 C C . LYS A 1 118 ? -9.672 2.553 3.480 1.00 93.56 118 LYS A C 1
ATOM 893 O O . LYS A 1 118 ? -9.590 1.804 4.450 1.00 93.56 118 LYS A O 1
ATOM 898 N N . ASP A 1 119 ? -9.090 3.740 3.422 1.00 89.56 119 ASP A N 1
ATOM 899 C CA . ASP A 1 119 ? -8.348 4.308 4.532 1.00 89.56 119 ASP A CA 1
ATOM 900 C C . ASP A 1 119 ? -9.296 5.048 5.492 1.00 89.56 119 ASP A C 1
ATOM 902 O O . ASP A 1 119 ? -9.888 6.064 5.108 1.00 89.56 119 ASP A O 1
ATOM 906 N N . PRO A 1 120 ? -9.488 4.565 6.734 1.00 85.06 120 PRO A N 1
ATOM 907 C CA . PRO A 1 120 ? -10.401 5.193 7.684 1.00 85.06 120 PRO A CA 1
ATOM 908 C C . PRO A 1 120 ? -9.881 6.539 8.205 1.00 85.06 120 PRO A C 1
ATOM 910 O O . PRO A 1 120 ? -10.694 7.389 8.565 1.00 85.06 120 PRO A O 1
ATOM 913 N N . GLU A 1 121 ? -8.562 6.752 8.229 1.00 83.12 121 GLU A N 1
ATOM 914 C CA . GLU A 1 121 ? -7.952 7.984 8.744 1.00 83.12 121 GLU A CA 1
ATOM 915 C C . GLU A 1 121 ? -8.200 9.171 7.809 1.00 83.12 121 GLU A C 1
ATOM 917 O O . GLU A 1 121 ? -8.548 10.265 8.258 1.00 83.12 121 GLU A O 1
ATOM 922 N N . ARG A 1 122 ? -8.074 8.949 6.498 1.00 81.56 122 ARG A N 1
ATOM 923 C CA . ARG A 1 122 ? -8.323 9.969 5.471 1.00 81.56 122 ARG A CA 1
ATOM 924 C C . ARG A 1 122 ? -9.746 9.922 4.920 1.00 81.56 122 ARG A C 1
ATOM 926 O O . ARG A 1 122 ? -10.155 10.864 4.247 1.00 81.56 122 ARG A O 1
ATOM 933 N N . ALA A 1 123 ? -10.501 8.864 5.223 1.00 87.56 123 ALA A N 1
ATOM 934 C CA . ALA A 1 123 ? -11.809 8.562 4.642 1.00 87.56 123 ALA A CA 1
ATOM 935 C C . ALA A 1 123 ? -11.780 8.498 3.102 1.00 87.56 123 ALA A C 1
ATOM 937 O O . ALA A 1 123 ? -12.735 8.913 2.447 1.00 87.56 123 ALA A O 1
ATOM 938 N N . LEU A 1 124 ? -10.688 7.969 2.542 1.00 90.56 124 LEU A N 1
ATOM 939 C CA . LEU A 1 124 ? -10.451 7.856 1.101 1.00 90.56 124 LEU A CA 1
ATOM 940 C C . LEU A 1 124 ? -10.383 6.392 0.680 1.00 90.56 124 LEU A C 1
ATOM 942 O O . LEU A 1 124 ? -9.894 5.546 1.428 1.00 90.56 124 LEU A O 1
ATOM 946 N N . ASP A 1 125 ? -10.834 6.102 -0.534 1.00 94.19 125 ASP A N 1
ATOM 947 C CA . ASP A 1 125 ? -10.575 4.821 -1.177 1.00 94.19 125 ASP A CA 1
ATOM 948 C C . ASP A 1 125 ? -9.206 4.901 -1.865 1.00 94.19 125 ASP A C 1
ATOM 950 O O . ASP A 1 125 ? -8.951 5.784 -2.682 1.00 94.19 125 ASP A O 1
ATOM 954 N N . LEU A 1 126 ? -8.290 4.016 -1.485 1.00 95.19 126 LEU A N 1
ATOM 955 C CA . LEU A 1 126 ? -6.912 4.000 -1.957 1.00 95.19 126 LEU A CA 1
ATOM 956 C C . LEU A 1 126 ? -6.632 2.744 -2.770 1.00 95.19 126 LEU A C 1
ATOM 958 O O . LEU A 1 126 ? -7.224 1.680 -2.565 1.00 95.19 126 LEU A O 1
ATOM 962 N N . MET A 1 127 ? -5.690 2.878 -3.695 1.00 95.56 127 MET A N 1
ATOM 963 C CA . MET A 1 127 ? -5.262 1.799 -4.566 1.00 95.56 127 MET A CA 1
ATOM 964 C C . MET A 1 127 ? -3.747 1.845 -4.755 1.00 95.56 127 MET A C 1
ATOM 966 O O . MET A 1 127 ? -3.189 2.871 -5.134 1.00 95.56 127 MET A O 1
ATOM 970 N N . LEU A 1 128 ? -3.091 0.720 -4.494 1.00 95.62 128 LEU A N 1
ATOM 971 C CA . LEU A 1 128 ? -1.670 0.493 -4.717 1.00 95.62 128 LEU A CA 1
ATOM 972 C C . LEU A 1 128 ? -1.522 -0.375 -5.960 1.00 95.62 128 LEU A C 1
ATOM 974 O O . LEU A 1 128 ? -2.005 -1.507 -5.970 1.00 95.62 128 LEU A O 1
ATOM 978 N N . ILE A 1 129 ? -0.871 0.146 -6.996 1.00 95.25 129 ILE A N 1
ATOM 979 C CA . ILE A 1 129 ? -0.498 -0.636 -8.178 1.00 95.25 129 ILE A CA 1
ATOM 980 C C . ILE A 1 129 ? 0.988 -0.946 -8.075 1.00 95.25 129 ILE A C 1
ATOM 982 O O . ILE A 1 129 ? 1.809 -0.031 -8.110 1.00 95.25 129 ILE A O 1
ATOM 986 N N . PHE A 1 130 ? 1.319 -2.223 -7.938 1.00 94.31 130 PHE A N 1
ATOM 987 C CA . PHE A 1 130 ? 2.695 -2.695 -7.866 1.00 94.31 130 PHE A CA 1
ATOM 988 C C . PHE A 1 130 ? 3.323 -2.719 -9.253 1.00 94.31 130 PHE A C 1
ATOM 990 O O . PHE A 1 130 ? 2.658 -3.044 -10.236 1.00 94.31 130 PHE A O 1
ATOM 997 N N . GLU A 1 131 ? 4.610 -2.381 -9.328 1.00 92.62 131 GLU A N 1
ATOM 998 C CA . GLU A 1 131 ? 5.372 -2.512 -10.575 1.00 92.62 131 GLU A CA 1
ATOM 999 C C . GLU A 1 131 ? 5.669 -3.978 -10.915 1.00 92.62 131 GLU A C 1
ATOM 1001 O O . GLU A 1 131 ? 5.827 -4.315 -12.087 1.00 92.62 131 GLU A O 1
ATOM 1006 N N . GLU A 1 132 ? 5.720 -4.841 -9.896 1.00 90.19 132 GLU A N 1
ATOM 1007 C CA . GLU A 1 132 ? 6.027 -6.263 -10.029 1.00 90.19 132 GLU A CA 1
ATOM 1008 C C . GLU A 1 132 ? 4.998 -7.127 -9.277 1.00 90.19 132 GLU A C 1
ATOM 1010 O O . GLU A 1 132 ? 4.730 -6.938 -8.085 1.00 90.19 132 GLU A O 1
ATOM 1015 N N . ALA A 1 133 ? 4.448 -8.137 -9.959 1.00 89.06 133 ALA A N 1
ATOM 1016 C CA . ALA A 1 133 ? 3.492 -9.092 -9.390 1.00 89.06 133 ALA A CA 1
ATOM 1017 C C . ALA A 1 133 ? 3.997 -9.844 -8.148 1.00 89.06 133 ALA A C 1
ATOM 1019 O O . ALA A 1 133 ? 3.193 -10.221 -7.286 1.00 89.06 133 ALA A O 1
ATOM 1020 N N . GLU A 1 134 ? 5.306 -10.077 -8.065 1.00 89.75 134 GLU A N 1
ATOM 1021 C CA . GLU A 1 134 ? 5.954 -10.730 -6.927 1.00 89.75 134 GLU A CA 1
ATOM 1022 C C . GLU A 1 134 ? 5.798 -9.889 -5.660 1.00 89.75 134 GLU A C 1
ATOM 1024 O O . GLU A 1 134 ? 5.294 -10.382 -4.652 1.00 89.75 134 GLU A O 1
ATOM 1029 N N . GLY A 1 135 ? 6.066 -8.584 -5.741 1.00 88.19 135 GLY A N 1
ATOM 1030 C CA . GLY A 1 135 ? 5.877 -7.679 -4.613 1.00 88.19 135 GLY A CA 1
ATOM 1031 C C . GLY A 1 135 ? 4.424 -7.529 -4.199 1.00 88.19 135 GLY A C 1
ATOM 1032 O O . GLY A 1 135 ? 4.120 -7.575 -3.010 1.00 88.19 135 GLY A O 1
ATOM 1033 N N . CYS A 1 136 ? 3.498 -7.455 -5.161 1.00 92.12 136 CYS A N 1
ATOM 1034 C CA . CYS A 1 136 ? 2.068 -7.479 -4.844 1.00 92.12 136 CYS A CA 1
ATOM 1035 C C . CYS A 1 136 ? 1.675 -8.755 -4.086 1.00 92.12 136 CYS A C 1
ATOM 1037 O O . CYS A 1 136 ? 0.822 -8.732 -3.202 1.00 92.12 136 CYS A O 1
ATOM 1039 N N . SER A 1 137 ? 2.275 -9.889 -4.448 1.00 90.88 137 SER A N 1
ATOM 1040 C CA . SER A 1 137 ? 1.985 -11.177 -3.819 1.00 90.88 137 SER A CA 1
ATOM 1041 C C . SER A 1 137 ? 2.654 -11.349 -2.463 1.00 90.88 137 SER A C 1
ATOM 1043 O O . SER A 1 137 ? 2.085 -12.040 -1.631 1.00 90.88 137 SER A O 1
ATOM 1045 N N . TYR A 1 138 ? 3.797 -10.707 -2.232 1.00 89.44 138 TYR A N 1
ATOM 1046 C CA . TYR A 1 138 ? 4.468 -10.676 -0.936 1.00 89.44 138 TYR A CA 1
ATOM 1047 C C . TYR A 1 138 ? 3.742 -9.784 0.083 1.00 89.44 138 TYR A C 1
ATOM 1049 O O . TYR A 1 138 ? 3.633 -10.144 1.251 1.00 89.44 138 TYR A O 1
ATOM 1057 N N . ILE A 1 139 ? 3.246 -8.619 -0.352 1.00 90.25 139 ILE A N 1
ATOM 1058 C CA . ILE A 1 139 ? 2.539 -7.666 0.520 1.00 90.25 139 ILE A CA 1
ATOM 1059 C C . ILE A 1 139 ? 1.130 -8.152 0.905 1.00 90.25 139 ILE A C 1
ATOM 1061 O O . ILE A 1 139 ? 0.635 -7.781 1.969 1.00 90.25 139 ILE A O 1
ATOM 1065 N N . TRP A 1 140 ? 0.479 -8.930 0.037 1.00 91.44 140 TRP A N 1
ATOM 1066 C CA . TRP A 1 140 ? -0.877 -9.454 0.238 1.00 91.44 140 TRP A CA 1
ATOM 1067 C C . TRP A 1 140 ? -0.934 -10.653 1.190 1.00 91.44 140 TRP A C 1
ATOM 1069 O O . TRP A 1 140 ? -1.772 -10.612 2.120 1.00 91.44 140 TRP A O 1
#

Foldseek 3Di:
DDDDDDDDDDDDDDDDDDDDDDDDPDDDDPPDPPPVPVDQQQQKWWKWWQDPVRDTDTLAIFGKDKDFDPPPPPPPPPPVPRWIWIWGQHPPPRDTSDIATDDPVWDWDDDQQKIWTQGPVVRTTMMIRTPHSVNSVVVD

Secondary structure (DSSP, 8-state):
--------------PPP----------------------TTTTEEEEEEEPTTS-EEEEEEEEEEEEEE----TT---GGG-EEEEEEEETTT--EEEEEEE-TTS--EEETTEEEEEETTTTEEEEEEESSHHHHHHH-

Solvent-accessible surface area (backbone atoms only — not comparable to full-atom values): 8978 Å² total; per-residue (Å²): 135,86,80,88,79,91,82,90,85,83,89,79,92,78,79,89,83,78,80,86,83,81,83,78,92,72,84,73,83,78,78,64,76,77,73,72,68,75,53,84,72,29,39,31,28,37,38,28,39,51,44,98,87,74,46,74,46,80,69,49,54,21,36,60,45,77,46,74,50,76,78,85,51,88,82,61,82,61,81,82,69,65,43,39,31,45,31,26,32,26,74,87,76,68,41,77,75,41,78,44,76,63,49,92,88,51,67,74,46,79,58,92,34,29,43,34,36,62,41,80,90,80,72,40,38,37,35,37,37,33,82,29,60,66,25,37,60,71,75,103

Organism: NCBI:txid1010633